Protein AF-A0A3D5NXD3-F1 (afdb_monomer_lite)

Secondary structure (DSSP, 8-state):
--------PPPTHHHHHHHHHHHHHTTS----PPP---TTTTGGGGHHHHHHHHHHHHHSPPPTTPEEEEESHHHHT-TTHHHHSTTS-EEEEE-TT--HHHHHHTHHHH-

Sequence (111 aa):
MKTVIQVKKMTPGIMRAVQFCVTAILLIQCSTGPGSQSTDQSQNRYESVIQNFEKLDQETPVSPGAILFVGSSSIRMWRTLETDFPEYRVINRGFGGSELSDVLHYFDRVV

Radius of gyration: 30.44 Å; chains: 1; bounding box: 63×57×76 Å

pLDDT: mean 76.48, std 19.32, range [39.06, 96.69]

Foldseek 3Di:
DDDDDDDDDDDCPVVVVVVVVVVVVVVPPPDPDDPDCPDDCVLCVCVVLLVVQLVCCVVPPDDPQAAEDEEEPVQVVCPCVCVVCVVHRYHGSYYYPDDPVSCVSCVVSRD

Structure (mmCIF, N/CA/C/O backbone):
data_AF-A0A3D5NXD3-F1
#
_entry.id   AF-A0A3D5NXD3-F1
#
loop_
_atom_site.group_PDB
_atom_site.id
_atom_site.type_symbol
_atom_site.label_atom_id
_atom_site.label_alt_id
_atom_site.label_comp_id
_atom_site.label_asym_id
_atom_site.label_entity_id
_atom_site.label_seq_id
_atom_site.pdbx_PDB_ins_code
_atom_site.Cartn_x
_atom_site.Cartn_y
_atom_site.Cartn_z
_atom_site.occupancy
_atom_site.B_iso_or_equiv
_atom_site.auth_seq_id
_atom_site.auth_comp_id
_atom_site.auth_asym_id
_atom_site.auth_atom_id
_atom_site.pdbx_PDB_model_num
ATOM 1 N N . MET A 1 1 ? 46.527 -12.295 -64.214 1.00 43.31 1 MET A N 1
ATOM 2 C CA . MET A 1 1 ? 46.839 -12.931 -62.916 1.00 43.31 1 MET A CA 1
ATOM 3 C C . MET A 1 1 ? 45.525 -13.297 -62.234 1.00 43.31 1 MET A C 1
ATOM 5 O O . MET A 1 1 ? 44.836 -12.404 -61.766 1.00 43.31 1 MET A O 1
ATOM 9 N N . LYS A 1 2 ? 45.103 -14.566 -62.283 1.00 39.06 2 LYS A N 1
ATOM 10 C CA . LYS A 1 2 ? 43.888 -15.059 -61.610 1.00 39.06 2 LYS A CA 1
ATOM 11 C C . LYS A 1 2 ? 44.254 -16.359 -60.891 1.00 39.06 2 LYS A C 1
ATOM 13 O O . LYS A 1 2 ? 44.558 -17.346 -61.552 1.00 39.06 2 LYS A O 1
ATOM 18 N N . THR A 1 3 ? 44.280 -16.331 -59.562 1.00 42.94 3 THR A N 1
ATOM 19 C CA . THR A 1 3 ? 44.586 -17.491 -58.715 1.00 42.94 3 THR A CA 1
ATOM 20 C C . THR A 1 3 ? 43.294 -18.252 -58.442 1.00 42.94 3 THR A C 1
ATOM 22 O O . THR A 1 3 ? 42.389 -17.738 -57.790 1.00 42.94 3 THR A O 1
ATOM 25 N N . VAL A 1 4 ? 43.196 -19.468 -58.978 1.00 55.34 4 VAL A N 1
ATOM 26 C CA . VAL A 1 4 ? 42.091 -20.402 -58.738 1.00 55.34 4 VAL A CA 1
ATOM 27 C C . VAL A 1 4 ? 42.359 -21.128 -57.420 1.00 55.34 4 VAL A C 1
ATOM 29 O O . VAL A 1 4 ? 43.317 -21.891 -57.310 1.00 55.34 4 VAL A O 1
ATOM 32 N N . ILE A 1 5 ? 41.520 -20.876 -56.415 1.00 52.56 5 ILE A N 1
ATOM 33 C CA . ILE A 1 5 ? 41.541 -21.578 -55.129 1.00 52.56 5 ILE A CA 1
ATOM 34 C C . ILE A 1 5 ? 40.978 -22.990 -55.335 1.00 52.56 5 ILE A C 1
ATOM 36 O O . ILE A 1 5 ? 39.814 -23.167 -55.684 1.00 52.56 5 ILE A O 1
ATOM 40 N N . GLN A 1 6 ? 41.820 -24.003 -55.133 1.00 41.91 6 GLN A N 1
ATOM 41 C CA . GLN A 1 6 ? 41.431 -25.412 -55.142 1.00 41.91 6 GLN A CA 1
ATOM 42 C C . GLN A 1 6 ? 40.730 -25.757 -53.822 1.00 41.91 6 GLN A C 1
ATOM 44 O O . GLN A 1 6 ? 41.358 -25.800 -52.764 1.00 41.91 6 GLN A O 1
ATOM 49 N N . VAL A 1 7 ? 39.422 -26.016 -53.882 1.00 49.69 7 VAL A N 1
ATOM 50 C CA . VAL A 1 7 ? 38.635 -26.521 -52.750 1.00 49.69 7 VAL A CA 1
ATOM 51 C C . VAL A 1 7 ? 39.039 -27.974 -52.491 1.00 49.69 7 VAL A C 1
ATOM 53 O O . VAL A 1 7 ? 38.750 -28.879 -53.275 1.00 49.69 7 VAL A O 1
ATOM 56 N N . LYS A 1 8 ? 39.757 -28.193 -51.387 1.00 53.31 8 LYS A N 1
ATOM 57 C CA . LYS A 1 8 ? 40.214 -29.509 -50.939 1.00 53.31 8 LYS A CA 1
ATOM 58 C C . LYS A 1 8 ? 39.005 -30.372 -50.567 1.00 53.31 8 LYS A C 1
ATOM 60 O O . LYS A 1 8 ? 38.273 -30.057 -49.636 1.00 53.31 8 LYS A O 1
ATOM 65 N N . LYS A 1 9 ? 38.794 -31.455 -51.319 1.00 52.69 9 LYS A N 1
ATOM 66 C CA . LYS A 1 9 ? 37.729 -32.440 -51.083 1.00 52.69 9 LYS A CA 1
ATOM 67 C C . LYS A 1 9 ? 37.870 -33.035 -49.676 1.00 52.69 9 LYS A C 1
ATOM 69 O O . LYS A 1 9 ? 38.920 -33.569 -49.327 1.00 52.69 9 LYS A O 1
ATOM 74 N N . MET A 1 10 ? 36.807 -32.910 -48.888 1.00 47.03 10 MET A N 1
ATOM 75 C CA . MET A 1 10 ? 36.710 -33.348 -47.496 1.00 47.03 10 MET A CA 1
ATOM 76 C C . MET A 1 10 ? 36.412 -34.857 -47.453 1.00 47.03 10 MET A C 1
ATOM 78 O O . MET A 1 10 ? 35.451 -35.328 -48.057 1.00 47.03 10 MET A O 1
ATOM 82 N N . THR A 1 11 ? 37.275 -35.629 -46.794 1.00 58.97 11 THR A N 1
ATOM 83 C CA . THR A 1 11 ? 37.235 -37.100 -46.693 1.00 58.97 11 THR A CA 1
ATOM 84 C C . THR A 1 11 ? 36.146 -37.572 -45.700 1.00 58.97 11 THR A C 1
ATOM 86 O O . THR A 1 11 ? 35.909 -36.908 -44.688 1.00 58.97 11 THR A O 1
ATOM 89 N N . PRO A 1 12 ? 35.511 -38.748 -45.905 1.00 52.38 12 PRO A N 1
ATOM 90 C CA . PRO A 1 12 ? 34.284 -39.171 -45.209 1.00 52.38 12 PRO A CA 1
ATOM 91 C C . PRO A 1 12 ? 34.459 -39.552 -43.724 1.00 52.38 12 PRO A C 1
ATOM 93 O O . PRO A 1 12 ? 33.477 -39.847 -43.045 1.00 52.38 12 PRO A O 1
ATOM 96 N N . GLY A 1 13 ? 35.685 -39.522 -43.190 1.00 53.75 13 GLY A N 1
ATOM 97 C CA . GLY A 1 13 ? 35.963 -39.787 -41.771 1.00 53.75 13 GLY A CA 1
ATOM 98 C C . GLY A 1 13 ? 35.527 -38.656 -40.833 1.00 53.75 13 GLY A C 1
ATOM 99 O O . GLY A 1 13 ? 35.096 -38.919 -39.713 1.00 53.75 13 GLY A O 1
ATOM 100 N N . ILE A 1 14 ? 35.554 -37.405 -41.304 1.00 55.69 14 ILE A N 1
ATOM 101 C CA . ILE A 1 14 ? 35.191 -36.229 -40.492 1.00 55.69 14 ILE A CA 1
ATOM 102 C C . ILE A 1 14 ? 33.670 -36.182 -40.255 1.00 55.69 14 ILE A C 1
ATOM 104 O O . ILE A 1 14 ? 33.209 -35.770 -39.195 1.00 55.69 14 ILE A O 1
ATOM 108 N N . MET A 1 15 ? 32.881 -36.705 -41.198 1.00 50.38 15 MET A N 1
ATOM 109 C CA . MET A 1 15 ? 31.415 -36.679 -41.145 1.00 50.38 15 MET A CA 1
ATOM 110 C C . MET A 1 15 ? 30.831 -37.663 -40.116 1.00 50.38 15 MET A C 1
ATOM 112 O O . MET A 1 15 ? 29.771 -37.410 -39.552 1.00 50.38 15 MET A O 1
ATOM 116 N N . ARG A 1 16 ? 31.545 -38.757 -39.805 1.00 54.00 16 ARG A N 1
ATOM 117 C CA . ARG A 1 16 ? 31.149 -39.702 -38.746 1.00 54.00 16 ARG A CA 1
ATOM 118 C C . ARG A 1 16 ? 31.431 -39.158 -37.345 1.00 54.00 16 ARG A C 1
ATOM 120 O O . ARG A 1 16 ? 30.614 -39.365 -36.458 1.00 54.00 16 ARG A O 1
ATOM 127 N N . ALA A 1 17 ? 32.525 -38.420 -37.155 1.00 50.97 17 ALA A N 1
ATOM 128 C CA . ALA A 1 17 ? 32.855 -37.808 -35.866 1.00 50.97 17 ALA A CA 1
ATOM 129 C C . ALA A 1 17 ? 31.893 -36.662 -35.496 1.00 50.97 17 ALA A C 1
ATOM 131 O O . ALA A 1 17 ? 31.468 -36.565 -34.349 1.00 50.97 17 ALA A O 1
ATOM 132 N N . VAL A 1 18 ? 31.472 -35.850 -36.475 1.00 53.34 18 VAL A N 1
ATOM 133 C CA . VAL A 1 18 ? 30.482 -34.777 -36.253 1.00 53.34 18 VAL A CA 1
ATOM 134 C C . VAL A 1 18 ? 29.094 -35.351 -35.928 1.00 53.34 18 VAL A C 1
ATOM 136 O O . VAL A 1 18 ? 28.422 -34.836 -35.039 1.00 53.34 18 VAL A O 1
ATOM 139 N N . GLN A 1 19 ? 28.693 -36.460 -36.562 1.00 48.72 19 GLN A N 1
ATOM 140 C CA . GLN A 1 19 ? 27.409 -37.126 -36.297 1.00 48.72 19 GLN A CA 1
ATOM 141 C C . GLN A 1 19 ? 27.304 -37.637 -34.849 1.00 48.72 19 GLN A C 1
ATOM 143 O O . GLN A 1 19 ? 26.275 -37.435 -34.210 1.00 48.72 19 GLN A O 1
ATOM 148 N N . PHE A 1 20 ? 28.373 -38.237 -34.307 1.00 47.81 20 PHE A N 1
ATOM 149 C CA . PHE A 1 20 ? 28.390 -38.703 -32.913 1.00 47.81 20 PHE A CA 1
ATOM 150 C C . PHE A 1 20 ? 28.383 -37.548 -31.899 1.00 47.81 20 PHE A C 1
ATOM 152 O O . PHE A 1 20 ? 27.766 -37.672 -30.840 1.00 47.81 20 PHE A O 1
ATOM 159 N N . CYS A 1 21 ? 28.996 -36.405 -32.228 1.00 46.59 21 CYS A N 1
ATOM 160 C CA . CYS A 1 21 ? 28.944 -35.211 -31.382 1.00 46.59 21 CYS A CA 1
ATOM 161 C C . CYS A 1 21 ? 27.558 -34.543 -31.374 1.00 46.59 21 CYS A C 1
ATOM 163 O O . CYS A 1 21 ? 27.142 -34.047 -30.333 1.00 46.59 21 CYS A O 1
ATOM 165 N N . VAL A 1 22 ? 26.814 -34.558 -32.484 1.00 52.94 22 VAL A N 1
ATOM 166 C CA . VAL A 1 22 ? 25.478 -33.932 -32.555 1.00 52.94 22 VAL A CA 1
ATOM 167 C C . VAL A 1 22 ? 24.403 -34.792 -31.871 1.00 52.94 22 VAL A C 1
ATOM 169 O O . VAL A 1 22 ? 23.509 -34.251 -31.222 1.00 52.94 22 VAL A O 1
ATOM 172 N N . THR A 1 23 ? 24.509 -36.125 -31.912 1.00 52.88 23 THR A N 1
ATOM 173 C CA . THR A 1 23 ? 23.537 -37.023 -31.254 1.00 52.88 23 THR A CA 1
ATOM 174 C C . THR A 1 23 ? 23.667 -37.081 -29.729 1.00 52.88 23 THR A C 1
ATOM 176 O O . THR A 1 23 ? 22.681 -37.347 -29.049 1.00 52.88 23 THR A O 1
ATOM 179 N N . ALA A 1 24 ? 24.848 -36.796 -29.170 1.00 51.94 24 ALA A N 1
ATOM 180 C CA . ALA A 1 24 ? 25.050 -36.740 -27.717 1.00 51.94 24 ALA A CA 1
ATOM 181 C C . ALA A 1 24 ? 24.535 -35.433 -27.078 1.00 51.94 24 ALA A C 1
ATOM 183 O O . ALA A 1 24 ? 24.311 -35.381 -25.872 1.00 51.94 24 ALA A O 1
ATOM 184 N N . ILE A 1 25 ? 24.310 -34.38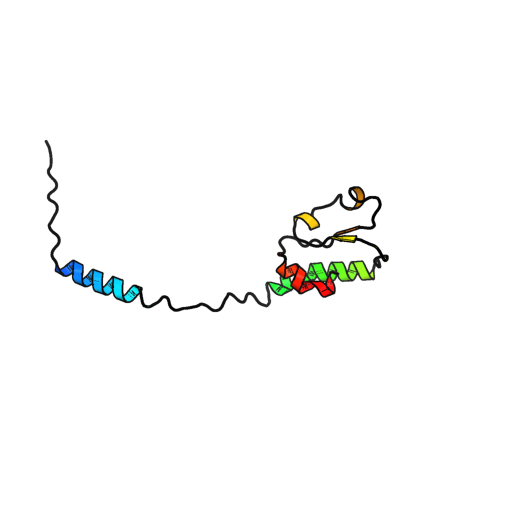7 -27.880 1.00 55.69 25 ILE A N 1
ATOM 185 C CA . ILE A 1 25 ? 23.859 -33.068 -27.407 1.00 55.69 25 ILE A CA 1
ATOM 186 C C . ILE A 1 25 ? 22.319 -32.978 -27.337 1.00 55.69 25 ILE A C 1
ATOM 188 O O . ILE A 1 25 ? 21.788 -32.169 -26.582 1.00 55.69 25 ILE A O 1
ATOM 192 N N . LEU A 1 26 ? 21.577 -33.847 -28.040 1.00 53.38 26 LEU A N 1
ATOM 193 C CA . LEU A 1 26 ? 20.107 -33.778 -28.118 1.00 53.38 26 LEU A CA 1
ATOM 194 C C . LEU A 1 26 ? 19.347 -34.622 -27.069 1.00 53.38 26 LEU A C 1
ATOM 196 O O . LEU A 1 26 ? 18.121 -34.581 -27.034 1.00 53.38 26 LEU A O 1
ATOM 200 N N . LEU A 1 27 ? 20.041 -35.370 -26.201 1.00 54.78 27 LEU A N 1
ATOM 201 C CA . LEU A 1 27 ? 19.423 -36.167 -25.123 1.00 54.78 27 LEU A CA 1
ATOM 202 C C . LEU A 1 27 ? 19.564 -35.537 -23.722 1.00 54.78 27 LEU A C 1
ATOM 204 O O . LEU A 1 27 ? 19.163 -36.145 -22.734 1.00 54.78 27 LEU A O 1
ATOM 208 N N . ILE A 1 28 ? 20.079 -34.304 -23.624 1.00 58.91 28 ILE A N 1
ATOM 209 C CA . ILE A 1 28 ? 20.258 -33.559 -22.360 1.00 58.91 28 ILE A CA 1
ATOM 210 C C . ILE A 1 28 ? 19.425 -32.265 -22.375 1.00 58.91 28 ILE A C 1
ATOM 212 O O . ILE A 1 28 ? 19.905 -31.176 -22.079 1.00 58.91 28 ILE A O 1
ATOM 216 N N . GLN A 1 29 ? 18.158 -32.359 -22.777 1.00 57.84 29 GLN A N 1
ATOM 217 C CA . GLN A 1 29 ? 17.179 -31.269 -22.646 1.00 57.84 29 GLN A CA 1
ATOM 218 C C . GLN A 1 29 ? 15.848 -31.827 -22.108 1.00 57.84 29 GLN A C 1
ATOM 220 O O . GLN A 1 29 ? 14.771 -31.462 -22.559 1.00 57.84 29 GLN A O 1
ATOM 225 N N . CYS A 1 30 ? 15.915 -32.746 -21.142 1.00 49.53 30 CYS A N 1
ATOM 226 C CA . CYS A 1 30 ? 14.796 -33.031 -20.244 1.00 49.53 30 CYS A CA 1
ATOM 227 C C . CYS A 1 30 ? 15.231 -32.643 -18.83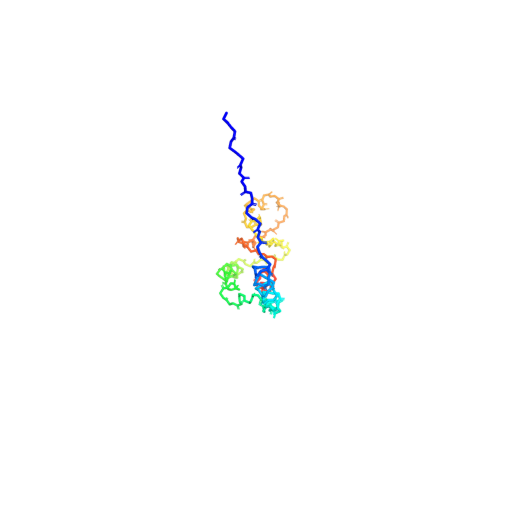2 1.00 49.53 30 CYS A C 1
ATOM 229 O O . CYS A 1 30 ? 15.495 -33.469 -17.966 1.00 49.53 30 CYS A O 1
ATOM 231 N N . SER A 1 31 ? 15.392 -31.342 -18.641 1.00 50.88 31 SER A N 1
ATOM 232 C CA . SER A 1 31 ? 15.368 -30.734 -17.323 1.00 50.88 31 SER A CA 1
ATOM 233 C C . SER A 1 31 ? 14.303 -29.654 -17.388 1.00 50.88 31 SER A C 1
ATOM 235 O O . SER A 1 31 ? 14.593 -28.487 -17.648 1.00 50.88 31 SER A O 1
ATOM 237 N N . THR A 1 32 ? 13.050 -30.066 -17.195 1.00 56.78 32 THR A N 1
ATOM 238 C CA . THR A 1 32 ? 12.051 -29.235 -16.526 1.00 56.78 32 THR A CA 1
ATOM 239 C C . THR A 1 32 ? 12.704 -28.756 -15.235 1.00 56.78 32 THR A C 1
ATOM 241 O O . THR A 1 32 ? 12.743 -29.465 -14.231 1.00 56.78 32 THR A O 1
ATOM 244 N N . GLY A 1 33 ? 13.342 -27.589 -15.304 1.00 55.19 33 GLY A N 1
ATOM 245 C CA . GLY A 1 33 ? 13.844 -26.917 -14.123 1.00 55.19 33 GLY A CA 1
ATOM 246 C C . GLY A 1 33 ? 12.643 -26.607 -13.231 1.00 55.19 33 GLY A C 1
ATOM 247 O O . GLY A 1 33 ? 11.611 -26.179 -13.759 1.00 55.19 33 GLY A O 1
ATOM 248 N N . PRO A 1 34 ? 12.721 -26.840 -11.910 1.00 56.59 34 PRO A N 1
ATOM 249 C CA . PRO A 1 34 ? 11.712 -26.314 -11.008 1.00 56.59 34 PRO A CA 1
ATOM 250 C C . PRO A 1 34 ? 11.628 -24.804 -11.248 1.00 56.59 34 PRO A C 1
ATOM 252 O O . PRO A 1 34 ? 12.656 -24.125 -11.289 1.00 56.59 34 PRO A O 1
ATOM 255 N N . GLY A 1 35 ? 10.412 -24.305 -11.492 1.00 59.41 35 GLY A N 1
ATOM 256 C CA . GLY A 1 35 ? 10.160 -22.879 -11.660 1.00 59.41 35 GLY A CA 1
ATOM 257 C C . GLY A 1 35 ? 10.841 -22.110 -10.534 1.00 59.41 35 GLY A C 1
ATOM 258 O O . GLY A 1 35 ? 10.735 -22.502 -9.374 1.00 59.41 35 GLY A O 1
ATOM 259 N N . SER A 1 36 ? 11.597 -21.076 -10.896 1.00 52.09 36 SER A N 1
ATOM 260 C CA . SER A 1 36 ? 12.379 -20.253 -9.981 1.00 52.09 36 SER A CA 1
ATOM 261 C C . SER A 1 36 ? 11.549 -19.834 -8.765 1.00 52.09 36 SER A C 1
ATOM 263 O O . SER A 1 36 ? 10.734 -18.920 -8.844 1.00 52.09 36 SER A O 1
ATOM 265 N N . GLN A 1 37 ? 11.760 -20.494 -7.628 1.00 54.38 37 GLN A N 1
ATOM 266 C CA . GLN A 1 37 ? 11.232 -20.054 -6.346 1.00 54.38 37 GLN A CA 1
ATOM 267 C C . GLN A 1 37 ? 12.160 -18.966 -5.798 1.00 54.38 37 GLN A C 1
ATOM 269 O O . GLN A 1 37 ? 13.181 -19.250 -5.179 1.00 54.38 37 GLN A O 1
ATOM 274 N N . SER A 1 38 ? 11.811 -17.701 -6.029 1.00 54.59 38 SER A N 1
ATOM 275 C CA . SER A 1 38 ? 12.430 -16.540 -5.376 1.00 54.59 38 SER A CA 1
ATOM 276 C C . SER A 1 38 ? 11.808 -16.281 -3.991 1.00 54.59 38 SER A C 1
ATOM 278 O O . SER A 1 38 ? 11.451 -15.158 -3.659 1.00 54.59 38 SER A O 1
ATOM 280 N N . THR A 1 39 ? 11.579 -17.302 -3.171 1.00 60.50 39 THR A N 1
ATOM 281 C CA . THR A 1 39 ? 10.474 -17.274 -2.190 1.00 60.50 39 THR A CA 1
ATOM 282 C C . THR A 1 39 ? 10.789 -16.791 -0.769 1.00 60.50 39 THR A C 1
ATOM 284 O O . THR A 1 39 ? 10.104 -17.216 0.146 1.00 60.50 39 THR A O 1
ATOM 287 N N . ASP A 1 40 ? 11.741 -15.884 -0.526 1.00 53.59 40 ASP A N 1
ATOM 288 C CA . ASP A 1 40 ? 11.802 -15.264 0.821 1.00 53.59 40 ASP A CA 1
ATOM 289 C C . ASP A 1 40 ? 12.292 -13.809 0.817 1.00 53.59 40 ASP A C 1
ATOM 291 O O . ASP A 1 40 ? 11.552 -12.886 1.154 1.00 53.59 40 ASP A O 1
ATOM 295 N N . GLN A 1 41 ? 13.495 -13.547 0.293 1.00 55.91 41 GLN A N 1
ATOM 296 C CA . GLN A 1 41 ? 13.996 -12.167 0.212 1.00 55.91 41 GLN A CA 1
ATOM 297 C C . GLN A 1 41 ? 13.241 -11.286 -0.793 1.00 55.91 41 GLN A C 1
ATOM 299 O O . GLN A 1 41 ? 13.165 -10.076 -0.595 1.00 55.91 41 GLN A O 1
ATOM 304 N N . SER A 1 42 ? 12.687 -11.864 -1.869 1.00 60.06 42 SER A N 1
ATOM 305 C CA . SER A 1 42 ? 11.896 -11.085 -2.834 1.00 60.06 42 SER A CA 1
ATOM 306 C C . SER A 1 42 ? 10.485 -10.786 -2.325 1.00 60.06 42 SER A C 1
ATOM 308 O O . SER A 1 42 ? 9.978 -9.700 -2.584 1.00 60.06 42 SER A O 1
ATOM 310 N N . GLN A 1 43 ? 9.899 -11.707 -1.548 1.00 61.78 43 GLN A N 1
ATOM 311 C CA . GLN A 1 43 ? 8.551 -11.571 -0.992 1.00 61.78 43 GLN A CA 1
ATOM 312 C C . GLN A 1 43 ? 8.510 -10.407 0.006 1.00 61.78 43 GLN A C 1
ATOM 314 O O . GLN A 1 43 ? 7.684 -9.516 -0.131 1.00 61.78 43 GLN A O 1
ATOM 319 N N . ASN A 1 44 ? 9.494 -10.326 0.911 1.00 78.94 44 ASN A N 1
ATOM 320 C CA . ASN A 1 44 ? 9.570 -9.280 1.939 1.00 78.94 44 ASN A CA 1
ATOM 321 C C . ASN A 1 44 ? 10.114 -7.926 1.453 1.00 78.94 44 ASN A C 1
ATOM 323 O O . ASN A 1 44 ? 10.340 -7.016 2.254 1.00 78.94 44 ASN A O 1
ATOM 327 N N . ARG A 1 45 ? 10.336 -7.753 0.146 1.00 87.81 45 ARG A N 1
ATOM 328 C CA . ARG A 1 45 ? 10.923 -6.527 -0.416 1.00 87.81 45 ARG A CA 1
ATOM 329 C C . ARG A 1 45 ? 10.116 -5.269 -0.080 1.00 87.81 45 ARG A C 1
ATOM 331 O O . ARG A 1 45 ? 10.701 -4.191 0.043 1.00 87.81 45 ARG A O 1
ATOM 338 N N . TYR A 1 46 ? 8.796 -5.399 0.034 1.00 92.44 46 TYR A N 1
ATOM 339 C CA . TYR A 1 46 ? 7.880 -4.280 0.258 1.00 92.44 46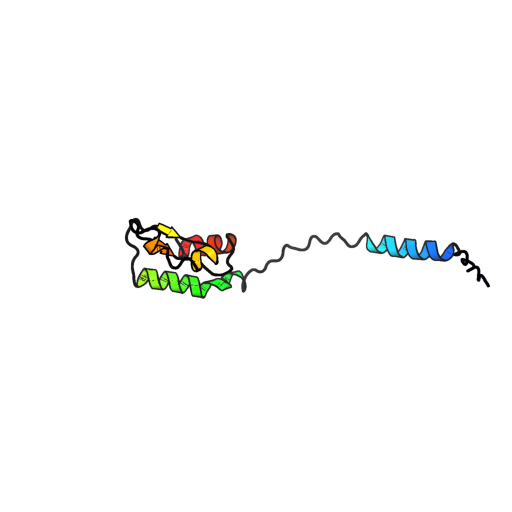 TYR A CA 1
ATOM 340 C C . TYR A 1 46 ? 7.402 -4.168 1.707 1.00 92.44 46 TYR A C 1
ATOM 342 O O . TYR A 1 46 ? 6.653 -3.247 2.011 1.00 92.44 46 TYR A O 1
ATOM 350 N N . GLU A 1 47 ? 7.873 -5.030 2.609 1.00 93.62 47 GLU A N 1
ATOM 351 C CA . GLU A 1 47 ? 7.412 -5.093 4.000 1.00 93.62 47 GLU A CA 1
ATOM 352 C C . GLU A 1 47 ? 7.479 -3.733 4.711 1.00 93.62 47 GLU A C 1
ATOM 354 O O . GLU A 1 47 ? 6.518 -3.308 5.343 1.00 93.62 47 GLU A O 1
ATOM 359 N N . SER A 1 48 ? 8.578 -2.993 4.543 1.00 93.44 48 SER A N 1
ATOM 360 C CA . SER A 1 48 ? 8.738 -1.661 5.142 1.00 93.44 48 SER A CA 1
ATOM 361 C C . SER A 1 48 ? 7.725 -0.637 4.620 1.00 93.44 48 SER A C 1
ATOM 363 O O . SER A 1 48 ? 7.328 0.275 5.344 1.00 93.44 48 SER A O 1
ATOM 365 N N . VAL A 1 49 ? 7.289 -0.786 3.367 1.00 93.44 49 VAL A N 1
ATOM 366 C CA . VAL A 1 49 ? 6.258 0.060 2.759 1.00 93.44 49 VAL A CA 1
ATOM 367 C C . VAL A 1 49 ? 4.888 -0.301 3.329 1.00 93.44 49 VAL A C 1
ATOM 369 O O . VAL A 1 49 ? 4.128 0.603 3.673 1.00 93.44 49 VAL A O 1
ATOM 372 N N . ILE A 1 50 ? 4.598 -1.596 3.491 1.00 94.38 50 ILE A N 1
ATOM 373 C CA . ILE A 1 50 ? 3.339 -2.069 4.081 1.00 94.38 50 ILE A CA 1
ATOM 374 C C . ILE A 1 50 ? 3.207 -1.604 5.532 1.00 94.38 50 ILE A C 1
ATOM 376 O O . ILE A 1 50 ? 2.199 -0.998 5.884 1.00 94.38 50 ILE A O 1
ATOM 380 N N . GLN A 1 51 ? 4.262 -1.755 6.334 1.00 95.12 51 GLN A N 1
ATOM 381 C CA . GLN A 1 51 ? 4.293 -1.264 7.717 1.00 95.12 51 GLN A CA 1
ATOM 382 C C . GLN A 1 51 ? 4.065 0.247 7.812 1.00 95.12 51 GLN A C 1
ATOM 384 O O . GLN A 1 51 ? 3.443 0.732 8.756 1.00 95.12 51 GLN A O 1
ATOM 389 N N . ASN A 1 52 ? 4.546 1.012 6.830 1.00 94.56 52 ASN A N 1
ATOM 390 C CA . ASN A 1 52 ? 4.280 2.442 6.785 1.00 94.56 52 ASN A CA 1
ATOM 391 C C . ASN A 1 52 ? 2.795 2.743 6.524 1.00 94.56 52 ASN A C 1
ATOM 393 O O . ASN A 1 52 ? 2.268 3.674 7.125 1.00 94.56 52 ASN A O 1
ATOM 397 N N . PHE A 1 53 ? 2.105 1.973 5.676 1.00 93.44 53 PHE A N 1
ATOM 398 C CA . PHE A 1 53 ? 0.654 2.128 5.513 1.00 93.44 53 PHE A CA 1
ATOM 399 C C . PHE A 1 53 ? -0.105 1.747 6.779 1.00 93.44 53 PHE A C 1
ATOM 401 O O . PHE A 1 53 ? -0.950 2.517 7.217 1.00 93.44 53 PHE A O 1
ATOM 408 N N . GLU A 1 54 ? 0.247 0.629 7.414 1.00 94.25 54 GLU A N 1
ATOM 409 C CA . GLU A 1 54 ? -0.371 0.199 8.676 1.00 94.25 54 GLU A CA 1
ATOM 410 C C . GLU A 1 54 ? -0.205 1.261 9.769 1.00 94.25 54 GLU A C 1
ATOM 412 O O . GLU A 1 54 ? -1.139 1.563 10.512 1.00 94.25 54 GLU A O 1
ATOM 417 N N . LYS A 1 55 ? 0.977 1.879 9.842 1.00 95.12 55 LYS A N 1
ATOM 418 C CA . LYS A 1 55 ? 1.235 2.991 10.754 1.00 95.12 55 LYS A CA 1
ATOM 419 C C . LYS A 1 55 ? 0.371 4.212 10.424 1.00 95.12 55 LYS A C 1
ATOM 421 O O . LYS A 1 55 ? -0.211 4.796 11.334 1.00 95.12 55 LYS A O 1
ATOM 426 N N . LEU A 1 56 ? 0.272 4.593 9.149 1.00 92.25 56 LEU A N 1
ATOM 427 C CA . LEU A 1 56 ? -0.571 5.716 8.727 1.00 92.25 56 LEU A CA 1
ATOM 428 C C . LEU A 1 56 ? -2.049 5.469 9.042 1.00 92.25 56 LEU A C 1
ATOM 430 O O . LEU A 1 56 ? -2.733 6.400 9.453 1.00 92.25 56 LEU A O 1
ATOM 434 N N . ASP A 1 57 ? -2.517 4.229 8.928 1.00 91.25 57 ASP A N 1
ATOM 435 C CA . ASP A 1 57 ? -3.891 3.850 9.264 1.00 91.25 57 ASP A CA 1
ATOM 436 C C . ASP A 1 57 ? -4.163 3.928 10.769 1.00 91.25 57 ASP A C 1
ATOM 438 O O . ASP A 1 57 ? -5.258 4.310 11.185 1.00 91.25 57 ASP A O 1
ATOM 442 N N . GLN A 1 58 ? -3.162 3.605 11.593 1.00 92.25 58 GLN A N 1
ATOM 443 C CA . GLN A 1 58 ? -3.237 3.767 13.046 1.00 92.25 58 GLN A CA 1
ATOM 444 C C . GLN A 1 58 ? -3.230 5.244 13.461 1.00 92.25 58 GLN A C 1
ATOM 446 O O . GLN A 1 58 ? -3.979 5.636 14.355 1.00 92.25 58 GLN A O 1
ATOM 451 N N . GLU A 1 59 ? -2.385 6.064 12.831 1.00 93.06 59 GLU A N 1
ATOM 452 C CA . GLU A 1 59 ? -2.256 7.493 13.143 1.00 93.06 59 GLU A CA 1
ATOM 453 C C . GLU A 1 59 ? -3.428 8.317 12.593 1.00 93.06 59 GLU A C 1
ATOM 455 O O . GLU A 1 59 ? -3.880 9.267 13.234 1.00 93.06 59 GLU A O 1
ATOM 460 N N . THR A 1 60 ? -3.929 7.957 11.410 1.00 88.38 60 THR A N 1
ATOM 461 C CA . THR A 1 60 ? -5.014 8.646 10.703 1.00 88.38 60 THR A CA 1
ATOM 462 C C . THR A 1 60 ? -6.046 7.626 10.219 1.00 88.38 60 THR A C 1
ATOM 464 O O . THR A 1 60 ? -6.008 7.204 9.061 1.00 88.38 60 THR A O 1
ATOM 467 N N . PRO A 1 61 ? -7.006 7.243 11.081 1.00 85.62 61 PRO A N 1
ATOM 468 C CA . PRO A 1 61 ? -8.031 6.276 10.720 1.00 85.62 61 PRO A CA 1
ATOM 469 C C . PRO A 1 61 ? -8.799 6.697 9.467 1.00 85.62 61 PRO A C 1
ATOM 471 O O . PRO A 1 61 ? -9.321 7.816 9.366 1.00 85.62 61 PRO A O 1
ATOM 474 N N . VAL A 1 62 ? -8.891 5.779 8.509 1.00 82.31 62 VAL A N 1
ATOM 475 C CA . VAL A 1 62 ? -9.588 6.013 7.247 1.00 82.31 62 VAL A CA 1
ATOM 476 C C . VAL A 1 62 ? -11.089 6.134 7.507 1.00 82.31 62 VAL A C 1
ATOM 478 O O . VAL A 1 62 ? -11.727 5.230 8.042 1.00 82.31 62 VAL A O 1
ATOM 481 N N . SER A 1 63 ? -11.672 7.275 7.129 1.00 80.94 63 SER A N 1
ATOM 482 C CA . SER A 1 63 ? -13.121 7.467 7.207 1.00 80.94 63 SER A CA 1
ATOM 483 C C . SER A 1 63 ? -13.834 6.517 6.232 1.00 80.94 63 SER A C 1
ATOM 485 O O . SER A 1 63 ? -13.363 6.358 5.102 1.00 80.94 63 SER A O 1
ATOM 487 N N . PRO A 1 64 ? -14.982 5.925 6.612 1.00 85.50 64 PRO A N 1
ATOM 488 C CA . PRO A 1 64 ? -15.770 5.103 5.699 1.00 85.50 64 PRO A CA 1
ATOM 489 C C . PRO A 1 64 ? -16.093 5.848 4.397 1.00 85.50 64 PRO A C 1
ATOM 491 O O . PRO A 1 64 ? -16.420 7.035 4.422 1.00 85.50 64 PRO A O 1
ATOM 494 N N . GLY A 1 65 ? -16.013 5.147 3.264 1.00 87.00 65 GLY A N 1
ATOM 495 C CA . GLY A 1 65 ? -16.292 5.714 1.940 1.00 87.00 65 GLY A CA 1
ATOM 496 C C . GLY A 1 65 ? -15.093 6.357 1.236 1.00 87.00 65 GLY A C 1
ATOM 497 O O . GLY A 1 65 ? -15.273 6.955 0.177 1.00 87.00 65 GLY A O 1
ATOM 498 N N . ALA A 1 66 ? -13.880 6.236 1.783 1.00 91.81 66 ALA A N 1
ATOM 499 C CA . ALA A 1 66 ? -12.669 6.597 1.055 1.00 91.81 66 ALA A CA 1
ATOM 500 C C . ALA A 1 66 ? -12.380 5.610 -0.094 1.00 91.81 66 ALA A C 1
ATOM 502 O O . ALA A 1 66 ? -12.620 4.408 0.025 1.00 91.81 66 ALA A O 1
ATOM 503 N N . ILE A 1 67 ? -11.836 6.121 -1.198 1.00 93.94 67 ILE A N 1
ATOM 504 C CA . ILE A 1 67 ? -11.418 5.339 -2.363 1.00 93.94 67 ILE A CA 1
ATOM 505 C C . ILE A 1 67 ? -9.918 5.082 -2.264 1.00 93.94 67 ILE A C 1
ATOM 507 O O . ILE A 1 67 ? -9.108 6.010 -2.271 1.00 93.94 67 ILE A O 1
ATOM 511 N N . LEU A 1 68 ? -9.547 3.808 -2.201 1.00 93.56 68 LEU A N 1
ATOM 512 C CA . LEU A 1 68 ? -8.159 3.385 -2.142 1.00 93.56 68 LEU A CA 1
ATOM 513 C C . LEU A 1 68 ? -7.624 3.048 -3.539 1.00 93.56 68 LEU A C 1
ATOM 515 O O . LEU A 1 68 ? -8.179 2.208 -4.245 1.00 93.56 68 LEU A O 1
ATOM 519 N N . PHE A 1 69 ? -6.498 3.655 -3.905 1.00 94.38 69 PHE A N 1
ATOM 520 C CA . PHE A 1 69 ? -5.753 3.337 -5.117 1.00 94.38 69 PHE A CA 1
ATOM 521 C C . PHE A 1 69 ? -4.511 2.515 -4.767 1.00 94.38 69 PHE A C 1
ATOM 523 O O . PHE A 1 69 ? -3.629 2.975 -4.036 1.00 94.38 69 PHE A O 1
ATOM 530 N N . VAL A 1 70 ? -4.425 1.313 -5.339 1.00 93.06 70 VAL A N 1
ATOM 531 C CA . VAL A 1 70 ? -3.295 0.382 -5.196 1.00 93.06 70 VAL A CA 1
ATOM 532 C C . VAL A 1 70 ? -2.681 0.081 -6.556 1.00 93.06 70 VAL A C 1
ATOM 534 O O . VAL A 1 70 ? -3.372 0.042 -7.573 1.00 93.06 70 VAL A O 1
ATOM 537 N N . GLY A 1 71 ? -1.370 -0.133 -6.589 1.00 90.19 71 GLY A N 1
ATOM 538 C CA . GLY A 1 71 ? -0.669 -0.482 -7.818 1.00 90.19 71 GLY A CA 1
ATOM 539 C C . GLY A 1 71 ? 0.808 -0.128 -7.771 1.00 90.19 71 GLY A C 1
ATOM 540 O O . GLY A 1 71 ? 1.375 0.107 -6.706 1.00 90.19 71 GLY A O 1
ATOM 541 N N . SER A 1 72 ? 1.425 -0.093 -8.950 1.00 92.88 72 SER A N 1
ATOM 542 C CA . SER A 1 72 ? 2.864 0.096 -9.090 1.00 92.88 72 SER A CA 1
ATOM 543 C C . SER A 1 72 ? 3.262 1.582 -9.161 1.00 92.88 72 SER A C 1
ATOM 545 O O . SER A 1 72 ? 2.601 2.466 -8.604 1.00 92.88 72 SER A O 1
ATOM 547 N N . SER A 1 73 ? 4.356 1.892 -9.863 1.00 92.19 73 SER A N 1
ATOM 548 C CA . SER A 1 73 ? 4.918 3.241 -9.972 1.00 92.19 73 SER A CA 1
ATOM 549 C C . SER A 1 73 ? 3.916 4.286 -10.474 1.00 92.19 73 SER A C 1
ATOM 551 O O . SER A 1 73 ? 3.953 5.407 -9.973 1.00 92.19 73 SER A O 1
ATOM 553 N N . SER A 1 74 ? 3.008 3.935 -11.390 1.00 92.38 74 SER A N 1
ATOM 554 C CA . SER A 1 74 ? 1.992 4.862 -11.910 1.00 92.38 74 SER A CA 1
ATOM 555 C C . SER A 1 74 ? 1.053 5.366 -10.817 1.00 92.38 74 SER A C 1
ATOM 557 O O . SER A 1 74 ? 0.798 6.562 -10.740 1.00 92.38 74 SER A O 1
ATOM 559 N N . ILE A 1 75 ? 0.603 4.475 -9.928 1.00 94.44 75 ILE A N 1
ATOM 560 C CA . ILE A 1 75 ? -0.238 4.860 -8.792 1.00 94.44 75 ILE A CA 1
ATOM 561 C C . ILE A 1 75 ? 0.602 5.619 -7.770 1.00 94.44 75 ILE A C 1
ATOM 563 O O . ILE A 1 75 ? 0.266 6.748 -7.430 1.00 94.44 75 ILE A O 1
ATOM 567 N N . ARG A 1 76 ? 1.761 5.081 -7.369 1.00 93.06 76 ARG A N 1
ATOM 568 C CA . ARG A 1 76 ? 2.644 5.715 -6.370 1.00 93.06 76 ARG A CA 1
ATOM 569 C C . ARG A 1 76 ? 3.028 7.159 -6.718 1.00 93.06 76 ARG A C 1
ATOM 571 O O . ARG A 1 76 ? 3.218 7.988 -5.830 1.00 93.06 76 ARG A O 1
ATOM 578 N N . MET A 1 77 ? 3.225 7.449 -8.003 1.00 94.94 77 MET A N 1
ATOM 579 C CA . MET A 1 77 ? 3.666 8.764 -8.483 1.00 94.94 77 MET A CA 1
ATOM 580 C C . MET A 1 77 ? 2.510 9.719 -8.790 1.00 94.94 77 MET A C 1
ATOM 582 O O . MET A 1 77 ? 2.766 10.873 -9.132 1.00 94.94 77 MET A O 1
ATOM 586 N N . TRP A 1 78 ? 1.259 9.292 -8.621 1.00 96.00 78 TRP A N 1
ATOM 587 C CA . TRP A 1 78 ? 0.087 10.138 -8.815 1.00 96.00 78 TRP A CA 1
ATOM 588 C C . TRP A 1 78 ? -0.077 11.122 -7.647 1.00 96.00 78 TRP A C 1
ATOM 590 O O . TRP A 1 78 ? -0.811 10.886 -6.690 1.00 96.00 78 TRP A O 1
ATOM 600 N N . ARG A 1 79 ? 0.670 12.231 -7.700 1.00 94.44 79 ARG A N 1
ATOM 601 C CA . ARG A 1 79 ? 0.704 13.255 -6.638 1.00 94.44 79 ARG A CA 1
ATOM 602 C C . ARG A 1 79 ? -0.516 14.173 -6.618 1.00 94.44 79 ARG A C 1
ATOM 604 O O . ARG A 1 79 ? -0.787 14.772 -5.589 1.00 94.44 79 ARG A O 1
ATOM 611 N N . THR A 1 80 ? -1.234 14.275 -7.732 1.00 96.38 80 THR A N 1
ATOM 612 C CA . THR A 1 80 ? -2.425 15.122 -7.897 1.00 96.38 80 THR A CA 1
ATOM 613 C C . THR A 1 80 ? -3.733 14.392 -7.604 1.00 96.38 80 THR A C 1
ATOM 615 O O . THR A 1 80 ? -4.789 14.947 -7.863 1.00 96.38 80 THR A O 1
ATOM 618 N N . LEU A 1 81 ? -3.680 13.177 -7.041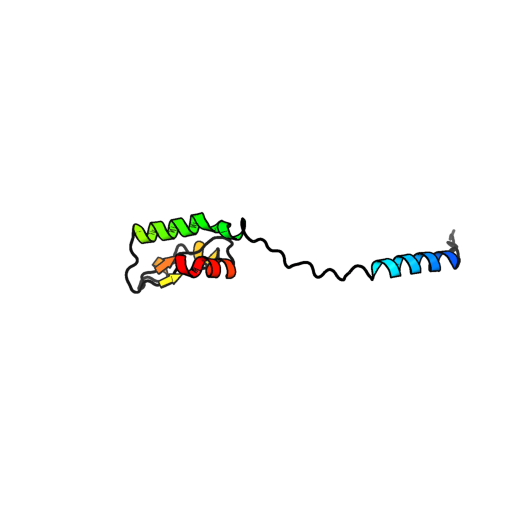 1.00 95.06 81 LEU A N 1
ATOM 619 C CA . LEU A 1 81 ? -4.849 12.317 -6.828 1.00 95.06 81 LEU A CA 1
ATOM 620 C C . LEU A 1 81 ? -5.999 13.047 -6.106 1.00 95.06 81 LEU A C 1
ATOM 622 O O . LEU A 1 81 ? -7.144 12.950 -6.526 1.00 95.06 81 LEU A O 1
ATOM 626 N N . GLU A 1 82 ? -5.693 13.817 -5.058 1.00 93.62 82 GLU A N 1
ATOM 627 C CA . GLU A 1 82 ? -6.693 14.596 -4.309 1.00 93.62 82 GLU A CA 1
ATOM 628 C C . GLU A 1 82 ? -7.312 15.731 -5.139 1.00 93.62 82 GLU A C 1
ATOM 630 O O . GLU A 1 82 ? -8.500 16.011 -5.020 1.00 93.62 82 GLU A O 1
ATOM 635 N N . THR A 1 83 ? -6.527 16.366 -6.012 1.00 96.44 83 THR A N 1
ATOM 636 C CA . THR A 1 83 ? -7.008 17.428 -6.908 1.00 96.44 83 THR A CA 1
ATOM 637 C C . THR A 1 83 ? -7.828 16.866 -8.067 1.00 96.44 83 THR A C 1
ATOM 639 O O . THR A 1 83 ? -8.770 17.512 -8.518 1.00 96.44 83 THR A O 1
ATOM 642 N N . ASP A 1 84 ? -7.473 15.674 -8.547 1.00 96.69 84 ASP A N 1
ATOM 643 C CA . ASP A 1 84 ? -8.141 15.003 -9.665 1.00 96.69 84 ASP A CA 1
ATOM 644 C C . ASP A 1 84 ? -9.485 14.382 -9.239 1.00 96.69 84 ASP A C 1
ATOM 646 O O . ASP A 1 84 ? -10.389 14.236 -10.062 1.00 96.69 84 ASP A O 1
ATO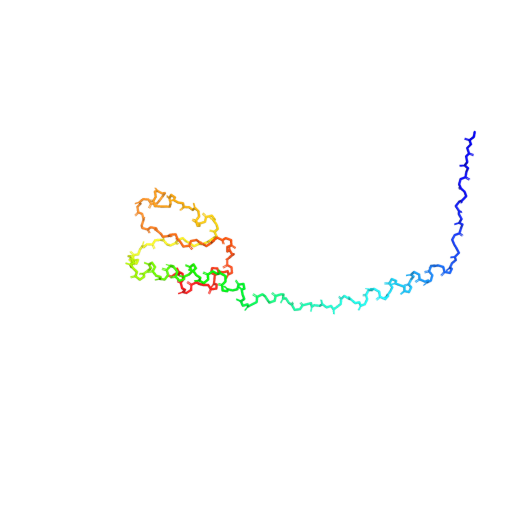M 650 N N . PHE A 1 85 ? -9.644 14.075 -7.946 1.00 95.38 85 PHE A N 1
ATOM 651 C CA . PHE A 1 85 ? -10.877 13.561 -7.344 1.00 95.38 85 PHE A CA 1
ATOM 652 C C . PHE A 1 85 ? -11.343 14.434 -6.163 1.00 95.38 85 PHE A C 1
ATOM 654 O O . PHE A 1 85 ? -11.428 13.946 -5.037 1.00 95.38 85 PHE A O 1
ATOM 661 N N . PRO A 1 86 ? -11.699 15.711 -6.391 1.00 95.12 86 PRO A N 1
ATOM 662 C CA . PRO A 1 86 ? -11.934 16.673 -5.310 1.00 95.12 86 PRO A CA 1
ATOM 663 C C . PRO A 1 86 ? -13.194 16.377 -4.482 1.00 95.12 86 PRO A C 1
ATOM 665 O O . PRO A 1 86 ? -13.320 16.834 -3.349 1.00 95.12 86 PRO A O 1
ATOM 668 N N . GLU A 1 87 ? -14.139 15.619 -5.041 1.00 94.44 87 GLU A N 1
ATOM 669 C CA . GLU A 1 87 ? -15.387 15.227 -4.375 1.00 94.44 87 GLU A CA 1
ATOM 670 C C . GLU A 1 87 ? -15.235 13.959 -3.523 1.00 94.44 87 GLU A C 1
ATOM 672 O O . GLU A 1 87 ? -16.126 13.629 -2.738 1.00 94.44 87 GLU A O 1
ATOM 677 N N . TYR A 1 88 ? -14.113 13.247 -3.660 1.00 92.06 88 TYR A N 1
ATOM 678 C CA . TYR A 1 88 ? -13.885 11.970 -3.000 1.00 92.06 88 TYR A CA 1
ATOM 679 C C . TYR A 1 88 ? -12.693 12.047 -2.059 1.00 92.06 88 TYR A C 1
ATOM 681 O O . TYR A 1 88 ? -11.663 12.656 -2.331 1.00 92.06 88 TYR A O 1
ATOM 689 N N . ARG A 1 89 ? -12.805 11.344 -0.935 1.00 91.50 89 ARG A N 1
ATOM 690 C CA . ARG A 1 89 ? -11.652 11.078 -0.078 1.00 91.50 89 ARG A CA 1
ATOM 691 C C . ARG A 1 89 ? -10.860 9.963 -0.740 1.00 91.50 89 ARG A C 1
ATOM 693 O O . ARG A 1 89 ? -11.359 8.848 -0.839 1.00 91.50 89 ARG A O 1
ATOM 700 N N . VAL A 1 90 ? -9.661 10.263 -1.213 1.00 94.44 90 VAL A N 1
ATOM 701 C CA . VAL A 1 90 ? -8.822 9.304 -1.935 1.00 94.44 90 VAL A CA 1
ATOM 702 C C . VAL A 1 90 ? -7.558 8.980 -1.152 1.00 94.44 90 VAL A C 1
ATOM 704 O O . VAL A 1 90 ? -7.043 9.816 -0.415 1.00 94.44 90 VAL A O 1
ATOM 707 N N . ILE A 1 91 ? -7.063 7.753 -1.297 1.00 94.19 91 ILE A N 1
ATOM 708 C CA . ILE A 1 91 ? -5.854 7.270 -0.626 1.00 94.19 91 ILE A CA 1
ATOM 709 C C . ILE A 1 91 ? -4.939 6.634 -1.664 1.00 94.19 91 ILE A C 1
ATOM 711 O O . ILE A 1 91 ? -5.378 5.823 -2.477 1.00 94.19 91 ILE A O 1
ATOM 715 N N . ASN A 1 92 ? -3.653 6.972 -1.617 1.00 94.31 92 ASN A N 1
ATOM 716 C CA . ASN A 1 92 ? -2.634 6.394 -2.485 1.00 94.31 92 ASN A CA 1
ATOM 717 C C . ASN A 1 92 ? -1.772 5.389 -1.708 1.00 94.31 92 ASN A C 1
ATOM 719 O O . ASN A 1 92 ? -0.935 5.791 -0.899 1.00 94.31 92 ASN A O 1
ATOM 723 N N . ARG A 1 93 ? -1.939 4.092 -1.985 1.00 93.81 93 ARG A N 1
ATOM 724 C CA . ARG A 1 93 ? -1.067 3.016 -1.477 1.00 93.81 93 ARG A CA 1
ATOM 725 C C . ARG A 1 93 ? -0.307 2.344 -2.621 1.00 93.81 93 ARG A C 1
ATOM 727 O O . ARG A 1 93 ? -0.250 1.125 -2.713 1.00 93.81 93 ARG A O 1
ATOM 734 N N . GLY A 1 94 ? 0.262 3.126 -3.538 1.00 91.75 94 GLY A N 1
ATOM 735 C CA . GLY A 1 94 ? 1.110 2.583 -4.600 1.00 91.75 94 GLY A CA 1
ATOM 736 C C . GLY A 1 94 ? 2.524 2.230 -4.117 1.00 91.75 94 GLY A C 1
ATOM 737 O O . GLY A 1 94 ? 3.176 3.043 -3.456 1.00 91.75 94 GLY A O 1
ATOM 738 N N . PHE A 1 95 ? 3.055 1.069 -4.514 1.00 88.75 95 PHE A N 1
ATOM 739 C CA . PHE A 1 95 ? 4.433 0.644 -4.217 1.00 88.75 95 PHE A CA 1
ATOM 740 C C . PHE A 1 95 ? 5.285 0.637 -5.495 1.00 88.75 95 PHE A C 1
ATOM 742 O O . PHE A 1 95 ? 4.853 0.266 -6.579 1.00 88.75 95 PHE A O 1
ATOM 749 N N . GLY A 1 96 ? 6.519 1.132 -5.423 1.00 85.94 96 GLY A N 1
ATOM 750 C CA . GLY A 1 96 ? 7.344 1.332 -6.617 1.00 85.94 96 GLY A CA 1
ATOM 751 C C . GLY A 1 96 ? 7.921 0.024 -7.149 1.00 85.94 96 GLY A C 1
ATOM 752 O O . GLY A 1 96 ? 8.644 -0.656 -6.429 1.00 85.94 96 GLY A O 1
ATOM 753 N N . GLY A 1 97 ? 7.670 -0.282 -8.424 1.00 84.50 97 GLY A N 1
ATOM 754 C CA . GLY A 1 97 ? 8.227 -1.468 -9.082 1.00 84.50 97 GLY A CA 1
ATOM 755 C C . GLY A 1 97 ? 7.611 -2.787 -8.620 1.00 84.50 97 GLY A C 1
ATOM 756 O O . GLY A 1 97 ? 8.264 -3.809 -8.781 1.00 84.50 97 GLY A O 1
ATOM 757 N N . SER A 1 98 ? 6.424 -2.749 -8.010 1.00 85.94 98 SER A N 1
ATOM 758 C CA . SER A 1 98 ? 5.630 -3.935 -7.697 1.00 85.94 98 SER A CA 1
ATOM 759 C C . SER A 1 98 ? 4.850 -4.430 -8.913 1.00 85.94 98 SER A C 1
ATOM 761 O O . SER A 1 98 ? 4.455 -3.644 -9.785 1.00 85.94 98 SER A O 1
ATOM 763 N N . GLU A 1 99 ? 4.588 -5.727 -8.936 1.00 87.56 99 GLU A N 1
ATOM 764 C CA . GLU A 1 99 ? 3.661 -6.384 -9.851 1.00 87.56 99 GLU A CA 1
ATOM 765 C C . GLU A 1 99 ? 2.319 -6.661 -9.157 1.00 87.56 99 GLU A C 1
ATOM 767 O O . GLU A 1 99 ? 2.156 -6.466 -7.950 1.00 87.56 99 GLU A O 1
ATOM 772 N N . LEU A 1 100 ? 1.325 -7.121 -9.922 1.00 84.62 100 LEU A N 1
ATOM 773 C CA . LEU A 1 100 ? 0.018 -7.479 -9.363 1.00 84.62 100 LEU A CA 1
ATOM 774 C C . LEU A 1 100 ? 0.134 -8.599 -8.316 1.00 84.62 100 LEU A C 1
ATOM 776 O O . LEU A 1 100 ? -0.579 -8.570 -7.318 1.00 84.62 100 LEU A O 1
ATOM 780 N N . SER A 1 101 ? 1.047 -9.554 -8.509 1.00 88.38 101 SER A N 1
ATOM 781 C CA . SER A 1 101 ? 1.309 -10.628 -7.543 1.00 88.38 101 SER A CA 1
ATOM 782 C C . SER A 1 101 ? 1.757 -10.101 -6.183 1.00 88.38 101 SER A C 1
ATOM 784 O O . SER A 1 101 ? 1.360 -10.661 -5.165 1.00 88.38 101 SER A O 1
ATOM 786 N N . ASP A 1 102 ? 2.528 -9.012 -6.153 1.00 89.94 102 ASP A N 1
ATOM 787 C CA . ASP A 1 102 ? 2.986 -8.402 -4.902 1.00 89.94 102 ASP A CA 1
ATOM 788 C C . ASP A 1 102 ? 1.825 -7.714 -4.176 1.00 89.94 102 ASP A C 1
ATOM 790 O O . ASP A 1 102 ? 1.692 -7.827 -2.961 1.00 89.94 102 ASP A O 1
ATOM 794 N N . VAL A 1 103 ? 0.938 -7.043 -4.923 1.00 88.94 103 VAL A N 1
ATOM 795 C CA . VAL A 1 103 ? -0.287 -6.451 -4.357 1.00 88.94 103 VAL A CA 1
ATOM 796 C C . VAL A 1 103 ? -1.179 -7.537 -3.764 1.00 88.94 103 VAL A C 1
ATOM 798 O O . VAL A 1 103 ? -1.685 -7.368 -2.661 1.00 88.94 103 VAL A O 1
ATOM 801 N N . LEU A 1 104 ? -1.347 -8.659 -4.470 1.00 89.75 104 LEU A N 1
ATOM 802 C CA . LEU A 1 104 ? -2.145 -9.786 -3.988 1.00 89.75 104 LEU A CA 1
ATOM 803 C C . LEU A 1 104 ? -1.533 -10.442 -2.749 1.00 89.75 104 LEU A C 1
ATOM 805 O O . LEU A 1 104 ? -2.267 -10.815 -1.841 1.00 89.75 104 LEU A O 1
ATOM 809 N N . HIS A 1 105 ? -0.205 -10.548 -2.688 1.00 91.19 105 HIS A N 1
ATOM 810 C CA . HIS A 1 105 ? 0.489 -11.083 -1.519 1.00 91.19 105 HIS A CA 1
ATOM 811 C C . HIS A 1 105 ? 0.216 -10.258 -0.252 1.00 91.19 105 HIS A C 1
ATOM 813 O O . HIS A 1 105 ? 0.050 -10.822 0.825 1.00 91.19 105 HIS A O 1
ATOM 819 N N . TYR A 1 106 ? 0.125 -8.932 -0.385 1.00 91.69 106 TYR A N 1
ATOM 820 C CA . TYR A 1 106 ? -0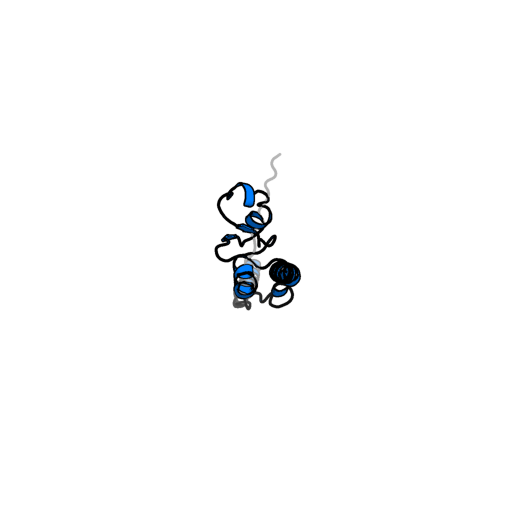.107 -8.009 0.728 1.00 91.69 106 TYR A CA 1
ATOM 821 C C . TYR A 1 106 ? -1.554 -7.514 0.847 1.00 91.69 106 TYR A C 1
ATOM 823 O O . TYR A 1 106 ? -1.812 -6.589 1.616 1.00 91.69 106 TYR A O 1
ATOM 831 N N . PHE A 1 107 ? -2.499 -8.104 0.110 1.00 91.44 107 PHE A N 1
ATOM 832 C CA . PHE A 1 107 ? -3.851 -7.561 -0.046 1.00 91.44 107 PHE A CA 1
ATOM 833 C C . PHE A 1 107 ? -4.550 -7.315 1.295 1.00 91.44 107 PHE A C 1
ATOM 835 O O . PHE A 1 107 ? -4.978 -6.193 1.550 1.00 91.44 107 PHE A O 1
ATOM 842 N N . ASP A 1 108 ? -4.553 -8.312 2.184 1.00 93.12 108 ASP A N 1
ATOM 843 C CA . ASP A 1 108 ? -5.219 -8.245 3.496 1.00 93.12 108 ASP A CA 1
ATOM 844 C C . ASP A 1 108 ? -4.619 -7.197 4.449 1.00 93.12 108 ASP A C 1
ATOM 846 O O . ASP A 1 108 ? -5.216 -6.865 5.469 1.00 93.12 108 ASP A O 1
ATOM 850 N N . ARG A 1 109 ? -3.414 -6.700 4.150 1.00 93.38 109 ARG A N 1
ATOM 851 C CA . ARG A 1 109 ? -2.728 -5.661 4.934 1.00 93.38 109 ARG A CA 1
ATOM 852 C C . ARG A 1 109 ? -2.818 -4.282 4.284 1.00 93.38 109 ARG A C 1
ATOM 854 O O . ARG A 1 109 ? -2.539 -3.277 4.930 1.00 93.38 109 ARG A O 1
ATOM 861 N N . VAL A 1 110 ? -3.147 -4.226 2.994 1.00 89.62 110 VAL A N 1
ATOM 862 C CA . VAL A 1 110 ? -3.181 -2.991 2.200 1.00 89.62 110 VAL A CA 1
ATOM 863 C C . VAL A 1 110 ? -4.598 -2.485 1.982 1.00 89.62 110 VAL A C 1
ATOM 865 O O . VAL A 1 110 ? -4.742 -1.289 1.744 1.00 89.62 110 VAL A O 1
ATOM 868 N N . VAL A 1 111 ? -5.618 -3.336 2.038 1.00 86.62 111 VAL A N 1
ATOM 869 C CA . VAL A 1 111 ? -7.028 -2.969 1.826 1.00 86.62 111 VAL A CA 1
ATOM 870 C C . VAL A 1 111 ? -7.779 -3.003 3.145 1.00 86.62 111 VAL A C 1
ATOM 872 O O . VAL A 1 111 ? -8.511 -2.021 3.398 1.00 86.62 111 VAL A O 1
#